Protein AF-A0A3S4RDJ0-F1 (afdb_monomer)

Structure (mmCIF, N/CA/C/O backbone):
data_AF-A0A3S4RDJ0-F1
#
_entry.id   AF-A0A3S4RDJ0-F1
#
loop_
_atom_site.group_PDB
_atom_site.id
_atom_site.type_symbol
_atom_site.label_atom_id
_atom_site.label_alt_id
_atom_site.label_comp_id
_atom_site.label_asym_id
_atom_site.label_entity_id
_atom_site.label_seq_id
_atom_site.pdbx_PDB_ins_code
_atom_site.Cartn_x
_atom_site.Cartn_y
_atom_site.Cartn_z
_atom_site.occupancy
_atom_site.B_iso_or_equiv
_atom_site.auth_seq_id
_atom_site.auth_comp_id
_atom_site.auth_asym_id
_atom_site.auth_atom_id
_atom_site.pdbx_PDB_model_num
ATOM 1 N N . MET A 1 1 ? -29.582 -21.200 43.786 1.00 61.25 1 MET A N 1
ATOM 2 C CA . MET A 1 1 ? -28.784 -21.565 42.585 1.00 61.25 1 MET A CA 1
ATOM 3 C C . MET A 1 1 ? -28.991 -20.657 41.362 1.00 61.25 1 MET A C 1
ATOM 5 O O . MET A 1 1 ? -28.132 -20.672 40.494 1.00 61.25 1 MET A O 1
ATOM 9 N N . ARG A 1 2 ? -30.067 -19.852 41.256 1.00 71.62 2 ARG A N 1
ATOM 10 C CA . ARG A 1 2 ? -30.284 -18.951 40.097 1.00 71.62 2 ARG A CA 1
ATOM 11 C C . ARG A 1 2 ? -29.222 -17.853 39.943 1.00 71.62 2 ARG A C 1
ATOM 13 O O . ARG A 1 2 ? -28.774 -17.626 38.831 1.00 71.62 2 ARG A O 1
ATOM 20 N N . VAL A 1 3 ? -28.780 -17.242 41.044 1.00 70.19 3 VAL A N 1
ATOM 21 C CA . VAL A 1 3 ? -27.771 -16.163 41.024 1.00 70.19 3 VAL A CA 1
ATOM 22 C C . VAL A 1 3 ? -26.422 -16.663 40.497 1.00 70.19 3 VAL A C 1
ATOM 24 O O . VAL A 1 3 ? -25.830 -16.031 39.634 1.00 70.19 3 VAL A O 1
ATOM 27 N N . LEU A 1 4 ? -25.990 -17.857 40.920 1.00 73.38 4 LEU A N 1
ATOM 28 C CA . LEU A 1 4 ? -24.718 -18.453 40.495 1.00 73.38 4 LEU A CA 1
ATOM 29 C C . LEU A 1 4 ? -24.654 -18.714 38.976 1.00 73.38 4 LEU A C 1
ATOM 31 O O . LEU A 1 4 ? -23.586 -18.638 38.379 1.00 73.38 4 LEU A O 1
ATOM 35 N N . ARG A 1 5 ? -25.806 -18.966 38.337 1.00 79.81 5 ARG A N 1
ATOM 36 C CA . ARG A 1 5 ? -25.910 -19.199 36.885 1.00 79.81 5 ARG A CA 1
ATOM 37 C C . ARG A 1 5 ? -25.703 -17.934 36.048 1.00 79.81 5 AR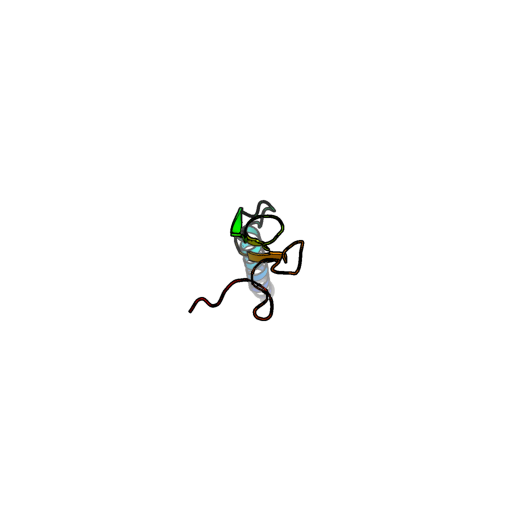G A C 1
ATOM 39 O O . ARG A 1 5 ? -25.452 -18.050 34.856 1.00 79.81 5 ARG A O 1
ATOM 46 N N . LEU A 1 6 ? -25.808 -16.752 36.655 1.00 79.62 6 LEU A N 1
ATOM 47 C CA . LEU A 1 6 ? -25.665 -15.463 35.970 1.00 79.62 6 LEU A CA 1
ATOM 48 C C . LEU A 1 6 ? -24.251 -14.877 36.090 1.00 79.62 6 LEU A C 1
ATOM 50 O O . LEU A 1 6 ? -23.883 -14.010 35.308 1.00 79.62 6 LEU A O 1
ATOM 54 N N . ILE A 1 7 ? -23.439 -15.376 37.026 1.00 83.50 7 ILE A N 1
ATOM 55 C CA . ILE A 1 7 ? -22.084 -14.863 37.282 1.00 83.50 7 ILE A CA 1
ATOM 56 C C . ILE A 1 7 ? -21.140 -15.194 36.120 1.00 83.50 7 ILE A C 1
ATOM 58 O O . ILE A 1 7 ? -20.427 -14.323 35.631 1.00 83.50 7 ILE A O 1
ATOM 62 N N . VAL A 1 8 ? -21.168 -16.441 35.645 1.00 80.44 8 VAL A N 1
ATOM 63 C CA . VAL A 1 8 ? -20.318 -16.911 34.538 1.00 80.44 8 VAL A CA 1
ATOM 64 C C . VAL A 1 8 ? -20.553 -16.127 33.235 1.00 80.44 8 VAL A C 1
ATOM 66 O O . VAL A 1 8 ? -19.576 -15.616 32.687 1.00 80.44 8 VAL A O 1
ATOM 69 N N . PRO A 1 9 ? -21.794 -15.961 32.730 1.00 76.50 9 PRO A N 1
ATOM 70 C CA . PRO A 1 9 ? -22.014 -15.181 31.512 1.00 76.50 9 PRO A CA 1
ATOM 71 C C . PRO A 1 9 ? -21.686 -13.692 31.692 1.00 76.50 9 PRO A C 1
ATOM 73 O O . PRO A 1 9 ? -21.199 -13.071 30.751 1.00 76.50 9 PRO A O 1
ATOM 76 N N . ALA A 1 10 ? -21.881 -13.124 32.889 1.00 82.38 10 ALA A N 1
ATOM 77 C CA . ALA A 1 10 ? -21.515 -11.735 33.169 1.00 82.38 10 AL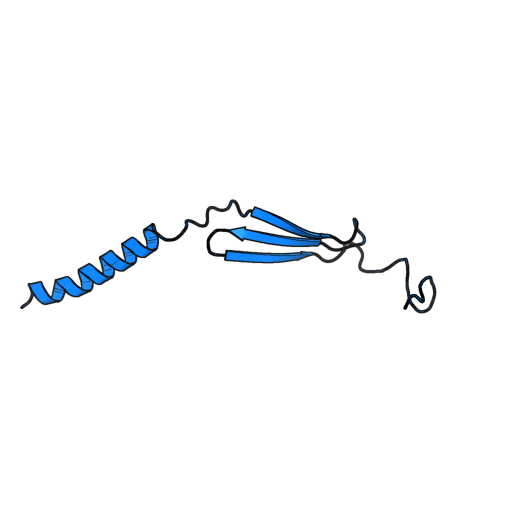A A CA 1
ATOM 78 C C . ALA A 1 10 ? -19.994 -11.508 33.112 1.00 82.38 10 ALA A C 1
ATOM 80 O O . ALA A 1 10 ? -19.543 -10.523 32.533 1.00 82.38 10 ALA A O 1
ATOM 81 N N . LEU A 1 11 ? -19.201 -12.441 33.648 1.00 83.62 11 LEU A N 1
ATOM 82 C CA . LEU A 1 11 ? -17.737 -12.402 33.557 1.00 83.62 11 LEU A CA 1
ATOM 83 C C . LEU A 1 11 ? -17.241 -12.532 32.115 1.00 83.62 11 LEU A C 1
AT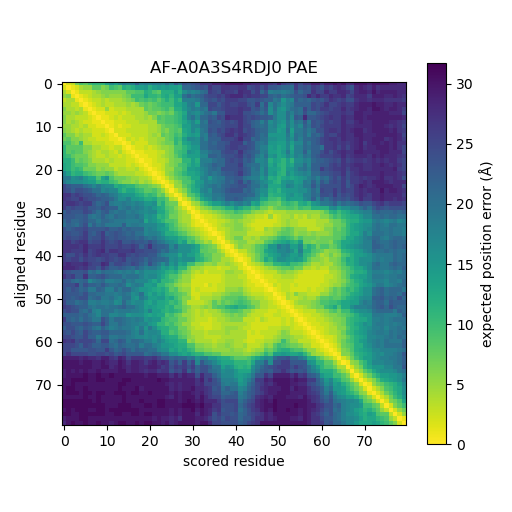OM 85 O O . LEU A 1 11 ? -16.331 -11.809 31.721 1.00 83.62 11 LEU A O 1
ATOM 89 N N . MET A 1 12 ? -17.859 -13.402 31.314 1.00 80.12 12 MET A N 1
ATOM 90 C CA . MET A 1 12 ? -17.498 -13.561 29.900 1.00 80.12 12 MET A CA 1
ATOM 91 C C . MET A 1 12 ? -17.835 -12.314 29.080 1.00 80.12 12 MET A C 1
ATOM 93 O O . MET A 1 12 ? -17.011 -11.854 28.291 1.00 80.12 12 MET A O 1
ATOM 97 N N . ALA A 1 13 ? -19.011 -11.723 29.305 1.00 74.88 13 ALA A N 1
ATOM 98 C CA . ALA A 1 13 ? -19.401 -10.474 28.658 1.00 74.88 13 ALA A CA 1
ATOM 99 C C . ALA A 1 13 ? -18.479 -9.309 29.060 1.00 74.88 13 ALA A C 1
ATOM 101 O O . ALA A 1 13 ? -18.036 -8.548 28.201 1.00 74.88 13 ALA A O 1
ATOM 102 N N . GLY A 1 14 ? -18.138 -9.203 30.348 1.00 75.94 14 GLY A N 1
ATOM 103 C CA . GLY A 1 14 ? -17.196 -8.200 30.848 1.00 75.94 14 GLY A CA 1
ATOM 104 C C . GLY A 1 14 ? -15.782 -8.378 30.289 1.00 75.94 14 GLY A C 1
ATOM 105 O O . GLY A 1 14 ? -15.161 -7.403 29.872 1.00 75.94 14 GLY A O 1
ATOM 106 N N . GLY A 1 15 ? -15.292 -9.619 30.213 1.00 76.69 15 GLY A N 1
ATOM 107 C CA . GLY A 1 15 ? -13.984 -9.941 29.638 1.00 76.69 15 GLY A CA 1
ATOM 108 C C . GLY A 1 15 ? -13.892 -9.607 28.148 1.00 76.69 15 GLY A C 1
ATOM 109 O O . GLY A 1 15 ? -12.911 -9.008 27.714 1.00 76.69 15 GLY A O 1
ATOM 110 N N . ALA A 1 16 ? -14.936 -9.917 27.373 1.00 71.75 16 ALA A N 1
ATOM 111 C CA 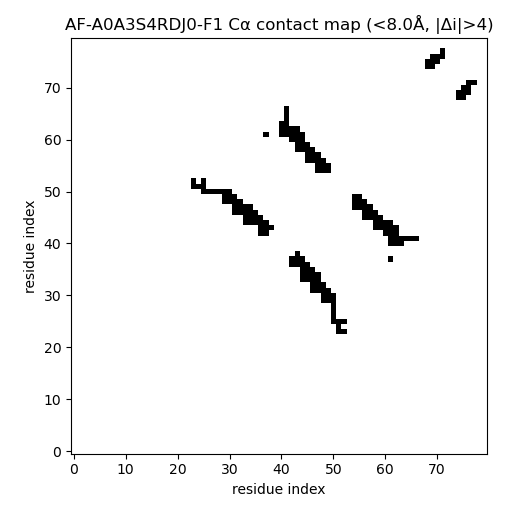. ALA A 1 16 ? -15.001 -9.562 25.956 1.00 71.75 16 ALA A CA 1
ATOM 112 C C . ALA A 1 16 ? -15.014 -8.039 25.746 1.00 71.75 16 ALA A C 1
ATOM 114 O O . ALA A 1 16 ? -14.270 -7.527 24.912 1.00 71.75 16 ALA A O 1
ATOM 115 N N . ALA A 1 17 ? -15.800 -7.301 26.535 1.00 71.94 17 ALA A N 1
ATOM 116 C CA . ALA A 1 17 ? -15.833 -5.841 26.464 1.00 71.94 17 ALA A CA 1
ATOM 117 C C . ALA A 1 17 ? -14.467 -5.214 26.798 1.00 71.94 17 ALA A C 1
ATOM 119 O O . ALA A 1 17 ? -14.013 -4.315 26.092 1.00 71.94 17 ALA A O 1
ATOM 120 N N . ALA A 1 18 ? -13.778 -5.724 27.824 1.00 72.06 18 ALA A N 1
ATOM 121 C CA . ALA A 1 18 ? -12.441 -5.261 28.188 1.00 72.06 18 ALA A CA 1
ATOM 122 C C . ALA A 1 18 ? -11.407 -5.526 27.080 1.00 72.06 18 ALA A C 1
ATOM 124 O O . ALA A 1 18 ? -10.585 -4.658 26.796 1.00 72.06 18 ALA A O 1
ATOM 125 N N . ALA A 1 19 ? -11.478 -6.682 26.413 1.00 74.00 19 ALA A N 1
ATOM 126 C CA . ALA A 1 19 ? -10.597 -7.009 25.292 1.00 74.00 19 ALA A CA 1
ATOM 127 C C . ALA A 1 19 ? -10.814 -6.084 24.083 1.00 74.00 19 ALA A C 1
ATOM 129 O O . ALA A 1 19 ? -9.847 -5.679 23.447 1.00 74.00 19 ALA A O 1
ATOM 130 N N . ILE A 1 20 ? -12.065 -5.713 23.792 1.00 76.44 20 ILE A N 1
ATOM 131 C CA . ILE A 1 20 ? -12.395 -4.790 22.694 1.00 76.44 20 ILE A CA 1
ATOM 132 C C . ILE A 1 20 ? -11.866 -3.380 22.987 1.00 76.44 20 ILE A C 1
ATOM 134 O O . ILE A 1 20 ? -11.329 -2.737 22.092 1.00 76.44 20 ILE A O 1
ATOM 138 N N . ILE A 1 21 ? -11.979 -2.903 24.230 1.00 73.62 21 ILE A N 1
ATOM 139 C CA . ILE A 1 21 ? -11.479 -1.574 24.627 1.00 73.62 21 ILE A CA 1
ATOM 140 C C . ILE A 1 21 ? -9.944 -1.537 24.648 1.00 73.62 21 ILE A C 1
ATOM 142 O O . ILE A 1 21 ? -9.348 -0.520 24.308 1.00 73.62 21 ILE A O 1
ATOM 146 N N . ALA A 1 22 ? -9.302 -2.636 25.053 1.00 69.81 22 ALA A N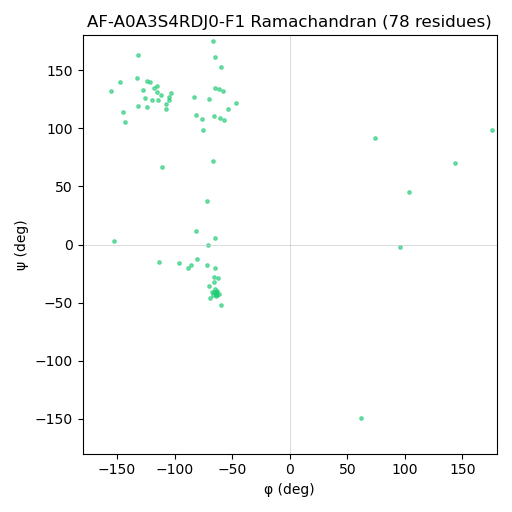 1
ATOM 147 C CA . ALA A 1 22 ? -7.846 -2.749 25.103 1.00 69.81 22 ALA A CA 1
ATOM 148 C C . ALA A 1 22 ? -7.206 -3.050 23.739 1.00 69.81 22 ALA A C 1
ATOM 150 O O . ALA A 1 22 ? -5.983 -2.967 23.609 1.00 69.81 22 ALA A O 1
ATOM 151 N N . ALA A 1 23 ? -8.002 -3.418 22.731 1.00 67.31 23 ALA A N 1
ATOM 152 C CA . ALA A 1 23 ? -7.493 -3.613 21.387 1.00 67.31 23 ALA A CA 1
ATOM 153 C C . ALA A 1 23 ? -6.902 -2.287 20.878 1.00 67.31 23 ALA A C 1
ATOM 155 O O . ALA A 1 23 ? -7.542 -1.241 21.022 1.00 67.31 23 ALA A O 1
ATOM 156 N N . PRO A 1 24 ? -5.701 -2.300 20.272 1.00 58.66 24 PRO A N 1
ATOM 157 C CA . PRO A 1 24 ? -5.168 -1.121 19.618 1.00 58.66 24 PRO A CA 1
ATOM 158 C C . PRO A 1 24 ? -6.194 -0.607 18.613 1.00 58.66 24 PRO A C 1
ATOM 160 O O . PRO A 1 24 ? -6.551 -1.302 17.660 1.00 58.66 24 PRO A O 1
ATOM 163 N N . ALA A 1 25 ? -6.700 0.603 18.846 1.00 59.25 25 ALA A N 1
ATOM 164 C CA . ALA A 1 25 ? -7.507 1.282 17.856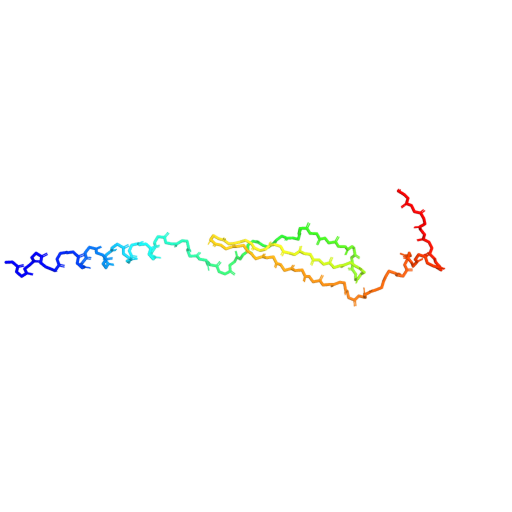 1.00 59.25 25 ALA A CA 1
ATOM 165 C C . ALA A 1 25 ? -6.612 1.453 16.628 1.00 59.25 25 ALA A C 1
ATOM 167 O O . ALA A 1 25 ? -5.655 2.227 16.664 1.00 59.25 25 ALA A O 1
ATOM 168 N N . ALA A 1 26 ? -6.891 0.698 15.565 1.00 53.59 26 ALA A N 1
ATOM 169 C CA . ALA A 1 26 ? -6.310 0.916 14.251 1.00 53.59 26 ALA A CA 1
ATOM 170 C C . ALA A 1 26 ? -6.853 2.253 13.723 1.00 53.59 26 ALA A C 1
ATOM 172 O O . ALA A 1 26 ? -7.739 2.308 12.873 1.00 53.59 26 ALA A O 1
ATOM 173 N N . SER A 1 27 ? -6.381 3.353 14.307 1.00 53.84 27 SER A N 1
ATOM 174 C CA . SER A 1 27 ? -6.576 4.692 13.790 1.00 53.84 27 SER A CA 1
ATOM 175 C C . SER A 1 27 ? -5.983 4.711 12.385 1.00 53.84 27 SER A C 1
ATOM 177 O O . SER A 1 27 ? -4.885 4.208 12.149 1.00 53.84 27 SER A O 1
ATOM 179 N N . ALA A 1 28 ? -6.747 5.237 11.429 1.00 54.12 28 ALA A N 1
ATOM 180 C CA . ALA A 1 28 ? -6.458 5.201 9.997 1.00 54.12 28 ALA A CA 1
ATOM 181 C C . ALA A 1 28 ? -5.290 6.119 9.577 1.00 54.12 28 ALA A C 1
ATOM 183 O O . ALA A 1 28 ? -5.330 6.732 8.514 1.00 54.12 28 ALA A O 1
ATOM 184 N N . ASN A 1 29 ? -4.252 6.217 10.407 1.00 56.88 29 ASN A N 1
ATOM 185 C CA . ASN A 1 29 ? -2.992 6.875 10.102 1.00 56.88 29 ASN A CA 1
ATOM 186 C C . ASN A 1 29 ? -1.878 5.812 9.998 1.00 56.88 29 ASN A C 1
ATOM 188 O O . ASN A 1 29 ? -1.035 5.723 10.893 1.00 56.88 29 ASN A O 1
ATOM 192 N N . PRO A 1 30 ? -1.922 4.924 8.981 1.00 67.50 30 PRO A N 1
ATOM 193 C CA . PRO A 1 30 ? -0.893 3.915 8.789 1.00 67.50 30 PRO A CA 1
ATOM 194 C C . PRO A 1 30 ? 0.441 4.588 8.468 1.00 67.50 30 PRO A C 1
ATOM 196 O O . PRO A 1 30 ? 0.512 5.485 7.627 1.00 67.50 30 PRO A O 1
ATOM 199 N N . GLN A 1 31 ? 1.511 4.127 9.111 1.00 77.56 31 GLN A N 1
ATOM 200 C CA . GLN A 1 31 ? 2.855 4.552 8.750 1.00 77.56 31 GLN A CA 1
ATOM 201 C C . GLN A 1 31 ? 3.230 3.807 7.468 1.00 77.56 31 GLN A C 1
ATOM 203 O O . GLN A 1 31 ? 3.388 2.583 7.487 1.00 77.56 31 GLN A O 1
ATOM 208 N N . CYS A 1 32 ? 3.270 4.524 6.347 1.00 84.75 32 CYS A N 1
ATOM 209 C CA . CYS A 1 32 ? 3.564 3.954 5.039 1.00 84.75 32 CYS A CA 1
ATOM 210 C C . CYS A 1 32 ? 4.987 4.312 4.612 1.00 84.75 32 CYS A C 1
ATOM 212 O O . CYS A 1 32 ? 5.334 5.488 4.519 1.00 84.75 32 CYS A O 1
ATOM 214 N N . GLU A 1 33 ? 5.781 3.292 4.306 1.00 87.12 33 GLU A N 1
ATOM 215 C CA . GLU A 1 33 ? 7.153 3.433 3.824 1.00 87.12 33 GLU A CA 1
ATOM 216 C C . GLU A 1 33 ? 7.319 2.719 2.482 1.00 87.12 33 GLU A C 1
ATOM 218 O O . GLU A 1 33 ? 6.759 1.644 2.247 1.00 87.12 33 GLU A O 1
ATOM 223 N N . VAL A 1 34 ? 8.084 3.325 1.573 1.00 86.69 34 VAL A N 1
ATOM 224 C CA . VAL A 1 34 ? 8.442 2.700 0.297 1.00 86.69 34 VAL A CA 1
ATOM 225 C C . VAL A 1 34 ? 9.607 1.750 0.557 1.00 86.69 34 VAL A C 1
ATOM 227 O O . VAL A 1 34 ? 10.710 2.186 0.873 1.00 86.69 34 VAL A O 1
ATOM 230 N N . THR A 1 35 ? 9.361 0.446 0.449 1.00 85.88 35 THR A N 1
ATOM 231 C CA . THR A 1 35 ? 10.374 -0.594 0.701 1.00 85.88 35 THR A CA 1
ATOM 232 C C . THR A 1 35 ? 11.174 -0.939 -0.546 1.00 85.88 35 THR A C 1
ATOM 234 O O . THR A 1 35 ? 12.258 -1.513 -0.459 1.00 85.88 35 THR A O 1
ATOM 237 N N . SER A 1 36 ? 10.650 -0.620 -1.727 1.00 80.00 36 SER A N 1
ATOM 238 C CA . SER A 1 36 ? 11.357 -0.761 -2.997 1.00 80.00 36 SER A CA 1
ATOM 239 C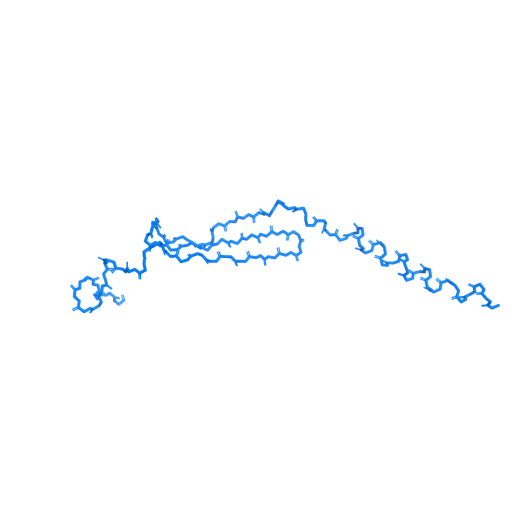 C . SER A 1 36 ? 10.781 0.215 -4.011 1.00 80.00 36 SER A C 1
ATOM 241 O O . SER A 1 36 ? 9.567 0.264 -4.192 1.00 80.00 36 SER A O 1
ATOM 243 N N . GLU A 1 37 ? 11.644 0.953 -4.697 1.00 81.38 37 GLU A N 1
ATOM 244 C CA . GLU A 1 37 ? 11.280 1.824 -5.812 1.00 81.38 37 GLU A CA 1
ATOM 245 C C . GLU A 1 37 ? 12.242 1.543 -6.963 1.00 81.38 37 GLU A C 1
ATOM 247 O O . GLU A 1 37 ? 13.457 1.684 -6.824 1.00 81.38 37 GLU A O 1
ATOM 252 N N . GLY A 1 38 ? 11.710 1.100 -8.098 1.00 71.56 38 GLY A N 1
ATOM 253 C CA . GLY A 1 38 ? 12.465 1.127 -9.338 1.00 71.56 38 GLY A CA 1
ATOM 254 C C . GLY A 1 38 ? 12.339 2.534 -9.921 1.00 71.56 38 GLY A C 1
ATOM 255 O O . GLY A 1 38 ? 11.231 3.039 -10.056 1.00 71.56 38 GLY A O 1
ATOM 256 N N . GLY A 1 39 ? 13.459 3.181 -10.236 1.00 68.50 39 GLY A N 1
ATOM 257 C CA . GLY A 1 39 ? 13.500 4.612 -10.545 1.00 68.50 39 GLY A CA 1
ATOM 258 C C . GLY A 1 39 ? 12.425 5.111 -11.527 1.00 68.50 39 GLY A C 1
ATOM 259 O O . GLY A 1 39 ? 12.363 4.697 -12.688 1.00 68.50 39 GLY A O 1
ATOM 260 N N . GLY A 1 40 ? 11.618 6.072 -11.064 1.00 69.44 40 GLY A N 1
ATOM 261 C CA . GLY A 1 40 ? 10.683 6.848 -11.882 1.00 69.44 40 GLY A CA 1
ATOM 262 C C . GLY A 1 40 ? 9.585 6.022 -12.564 1.00 69.44 40 GLY A C 1
ATOM 263 O O . GLY A 1 40 ? 9.123 5.008 -12.063 1.00 69.44 40 GLY A O 1
ATOM 264 N N . PHE A 1 41 ? 9.127 6.462 -13.740 1.00 64.75 41 PHE A N 1
ATOM 265 C CA . PHE A 1 41 ? 8.038 5.795 -14.474 1.00 64.75 41 PHE A CA 1
ATOM 266 C C . PHE A 1 41 ? 8.379 4.373 -14.960 1.00 64.75 41 PHE A C 1
ATOM 268 O O . PHE A 1 41 ? 7.467 3.601 -15.271 1.00 64.75 41 PHE A O 1
ATOM 275 N N . ALA A 1 42 ? 9.674 4.056 -15.050 1.00 65.88 42 ALA A N 1
ATOM 276 C CA . ALA A 1 42 ? 10.197 2.795 -15.565 1.00 65.88 42 ALA A CA 1
ATOM 277 C C . ALA A 1 42 ? 10.279 1.698 -14.496 1.00 65.88 42 ALA A C 1
ATOM 279 O O . ALA A 1 42 ? 10.373 0.523 -14.843 1.00 65.88 42 ALA A O 1
ATOM 280 N N . GLY A 1 43 ? 10.225 2.054 -13.212 1.00 72.56 43 GLY A N 1
ATOM 281 C CA . GLY A 1 43 ? 10.217 1.078 -12.143 1.00 72.56 43 GLY A CA 1
ATOM 282 C C . GLY A 1 43 ? 8.978 1.195 -11.267 1.00 72.56 43 GLY A C 1
ATOM 283 O O . GLY A 1 43 ? 8.434 2.265 -11.006 1.00 72.56 43 GLY A O 1
ATOM 284 N N . GLY A 1 44 ? 8.447 0.035 -10.896 1.00 82.75 44 GLY A N 1
ATOM 285 C CA . GLY A 1 44 ? 7.331 -0.041 -9.966 1.00 82.75 44 GLY A CA 1
ATOM 286 C C . GLY A 1 44 ? 7.741 0.425 -8.572 1.00 82.75 44 GLY A C 1
ATOM 287 O O . GLY A 1 44 ? 8.914 0.673 -8.293 1.00 82.75 44 GLY A O 1
ATOM 288 N N . ALA A 1 45 ? 6.772 0.482 -7.670 1.00 85.69 45 ALA A N 1
ATOM 289 C CA . ALA A 1 45 ? 7.035 0.766 -6.267 1.00 85.69 45 ALA A CA 1
ATOM 290 C C . ALA A 1 45 ? 6.300 -0.239 -5.386 1.00 85.69 45 ALA A C 1
ATOM 292 O O . ALA A 1 45 ? 5.179 -0.645 -5.696 1.00 85.69 45 ALA A O 1
ATOM 293 N N . THR A 1 46 ? 6.931 -0.630 -4.286 1.00 86.69 46 THR A N 1
ATOM 294 C CA . THR A 1 46 ? 6.313 -1.408 -3.216 1.00 86.69 46 THR A CA 1
ATOM 295 C C . THR A 1 46 ? 6.257 -0.548 -1.969 1.00 86.69 46 THR A C 1
ATOM 297 O O . THR A 1 46 ? 7.273 -0.024 -1.514 1.00 86.69 46 THR A O 1
ATOM 300 N N . THR A 1 47 ? 5.056 -0.398 -1.428 1.00 88.00 47 THR A N 1
ATOM 301 C CA . THR A 1 47 ? 4.789 0.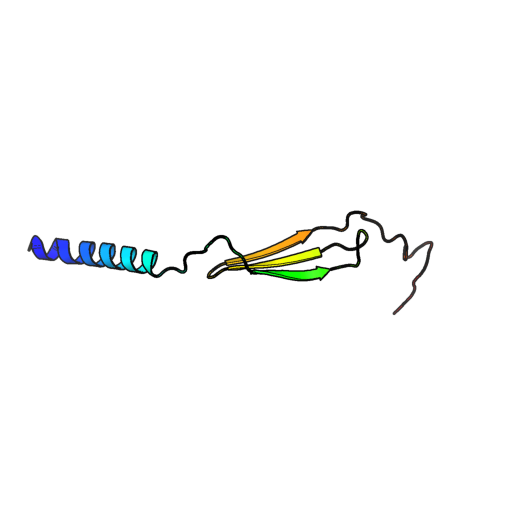368 -0.215 1.00 88.00 47 THR A CA 1
ATOM 302 C C . THR A 1 47 ? 4.300 -0.578 0.868 1.00 88.00 47 THR A C 1
ATOM 304 O O . THR A 1 47 ? 3.397 -1.388 0.644 1.00 88.00 47 THR A O 1
ATOM 307 N N . MET A 1 48 ? 4.901 -0.469 2.046 1.00 88.00 48 MET A N 1
ATOM 308 C CA . MET A 1 48 ? 4.508 -1.192 3.244 1.00 88.00 48 MET A CA 1
ATOM 309 C C . MET A 1 48 ? 3.848 -0.209 4.201 1.00 88.00 48 MET A C 1
ATOM 311 O O . MET A 1 48 ? 4.478 0.735 4.667 1.00 88.00 48 MET A O 1
ATOM 315 N N . CYS A 1 49 ? 2.573 -0.436 4.485 1.00 86.25 49 CYS A N 1
ATOM 316 C CA . CYS A 1 49 ? 1.796 0.349 5.431 1.00 86.25 49 CYS A CA 1
ATOM 317 C C . CYS A 1 49 ? 1.570 -0.482 6.693 1.00 86.25 49 CYS A C 1
ATOM 319 O O . CYS A 1 49 ? 0.982 -1.565 6.631 1.00 86.25 49 CYS A O 1
ATOM 321 N N . SER A 1 50 ? 2.036 0.022 7.834 1.00 82.44 50 SER A N 1
ATOM 322 C CA . SER A 1 50 ? 1.889 -0.647 9.129 1.00 82.44 50 SER A CA 1
ATOM 323 C C . SER A 1 50 ? 1.005 0.165 10.067 1.00 82.44 50 SER A C 1
ATOM 325 O O . SER A 1 50 ? 1.147 1.383 10.192 1.00 82.44 50 SER A O 1
ATOM 327 N N . SER A 1 51 ? 0.100 -0.524 10.750 1.00 79.12 51 SER A N 1
ATOM 328 C CA . SER A 1 51 ? -0.686 -0.005 11.866 1.00 79.12 51 SER A CA 1
ATOM 329 C C . SER A 1 51 ? -0.631 -0.994 13.036 1.00 79.12 51 SER A C 1
ATOM 331 O O . SER A 1 51 ? -0.246 -2.155 12.852 1.00 79.12 51 SER A O 1
ATOM 333 N N . PRO A 1 52 ? -0.987 -0.577 14.263 1.00 75.06 52 PRO A N 1
ATOM 334 C CA . PRO A 1 52 ? -1.069 -1.501 15.388 1.00 75.06 52 PRO A CA 1
ATOM 335 C C . PRO A 1 52 ? -2.046 -2.651 15.083 1.00 75.06 52 PRO A C 1
ATOM 337 O O . PRO A 1 52 ? -3.257 -2.454 15.044 1.00 75.06 52 PRO A O 1
ATOM 340 N N . GLY A 1 53 ? -1.505 -3.851 14.845 1.00 75.12 53 GLY A N 1
ATOM 341 C CA . GLY A 1 53 ? -2.272 -5.072 14.572 1.00 75.12 53 GLY A CA 1
ATOM 342 C C . GLY A 1 53 ? -2.473 -5.437 13.095 1.00 75.12 53 GLY A C 1
ATOM 343 O O . GLY A 1 53 ? -3.043 -6.493 12.833 1.00 75.12 53 GLY A O 1
ATOM 344 N N . ASN A 1 54 ? -2.003 -4.633 12.133 1.00 76.75 54 ASN A N 1
ATOM 345 C CA . ASN A 1 54 ? -2.097 -4.966 10.709 1.00 76.75 54 ASN A CA 1
ATOM 346 C C . ASN A 1 54 ? -0.906 -4.426 9.904 1.00 76.75 54 ASN A C 1
ATOM 348 O O . ASN A 1 54 ? -0.483 -3.283 10.067 1.00 76.75 54 ASN A O 1
ATOM 352 N N . THR A 1 55 ? -0.422 -5.234 8.965 1.00 84.25 55 THR A N 1
ATOM 353 C CA . THR A 1 55 ? 0.583 -4.829 7.981 1.00 84.25 55 THR A CA 1
ATOM 354 C C . THR A 1 55 ? 0.046 -5.129 6.595 1.00 84.25 55 THR A C 1
ATOM 356 O O . THR A 1 55 ? -0.341 -6.259 6.306 1.00 84.25 55 THR A O 1
ATOM 359 N N . GLN A 1 56 ? 0.038 -4.121 5.729 1.00 83.19 56 GLN A N 1
ATOM 360 C CA . GLN A 1 56 ? -0.359 -4.262 4.336 1.00 83.19 56 GLN A CA 1
ATOM 361 C C . GLN A 1 56 ? 0.815 -3.928 3.423 1.00 83.19 56 GLN A C 1
ATOM 363 O O . GLN A 1 56 ? 1.492 -2.918 3.605 1.00 83.19 56 GLN A O 1
ATOM 368 N N . ILE A 1 57 ? 1.023 -4.767 2.411 1.00 88.00 57 ILE A N 1
ATOM 369 C CA . ILE A 1 57 ? 1.995 -4.536 1.345 1.00 88.00 57 ILE A CA 1
ATOM 370 C C . ILE A 1 57 ? 1.219 -4.293 0.055 1.00 88.00 57 ILE A C 1
ATOM 372 O O . ILE A 1 57 ? 0.344 -5.082 -0.307 1.00 88.00 57 ILE A O 1
ATOM 376 N N . VAL A 1 58 ? 1.534 -3.199 -0.632 1.00 85.88 58 VAL A N 1
ATOM 377 C CA . VAL A 1 58 ? 0.964 -2.853 -1.935 1.00 85.88 58 VAL A CA 1
ATOM 378 C C . VAL A 1 58 ? 2.106 -2.664 -2.922 1.00 85.88 58 VAL A C 1
ATOM 380 O O . VAL A 1 58 ? 2.933 -1.773 -2.746 1.00 85.88 58 VAL A O 1
ATOM 383 N N . SER A 1 59 ? 2.138 -3.479 -3.975 1.00 87.38 59 SER A N 1
ATOM 384 C CA . SER A 1 59 ? 3.058 -3.298 -5.100 1.00 87.38 59 SER A CA 1
ATOM 385 C C . SER A 1 59 ? 2.306 -2.735 -6.296 1.00 87.38 59 SER A C 1
ATOM 387 O O . SER A 1 59 ? 1.300 -3.295 -6.735 1.00 87.38 59 SER A O 1
ATOM 389 N N . ARG A 1 60 ? 2.809 -1.631 -6.843 1.00 85.75 60 ARG A N 1
ATOM 390 C CA . ARG A 1 60 ? 2.339 -1.049 -8.098 1.00 85.75 60 ARG A CA 1
ATOM 391 C C . ARG A 1 60 ? 3.333 -1.390 -9.212 1.00 85.75 60 ARG A C 1
ATOM 393 O O . ARG A 1 60 ? 4.528 -1.147 -9.026 1.00 85.75 60 ARG A O 1
ATOM 400 N N . PRO A 1 61 ? 2.875 -1.912 -10.364 1.00 81.50 61 PRO A N 1
ATOM 401 C CA . PRO A 1 61 ? 3.746 -2.135 -11.514 1.00 81.50 61 PRO A CA 1
ATOM 402 C C . PRO A 1 61 ? 4.286 -0.804 -12.075 1.00 81.50 61 PRO A C 1
ATOM 404 O O . PRO A 1 61 ? 3.714 0.259 -11.798 1.00 81.50 61 PRO A O 1
ATOM 407 N N . PRO A 1 62 ? 5.373 -0.834 -12.866 1.00 77.31 62 PRO A N 1
ATOM 408 C CA . PRO A 1 62 ? 5.841 0.346 -13.587 1.00 77.31 62 PRO A CA 1
ATOM 409 C C . PRO A 1 62 ? 4.758 0.861 -14.544 1.00 77.31 62 PRO A C 1
ATOM 411 O O . PRO A 1 62 ? 3.919 0.100 -15.028 1.00 77.31 62 PRO A O 1
ATOM 414 N N . VAL A 1 63 ? 4.778 2.168 -14.828 1.00 79.88 63 VAL A N 1
ATOM 415 C CA . VAL A 1 63 ? 3.822 2.792 -15.768 1.00 79.88 63 VAL A CA 1
ATOM 416 C C . VAL A 1 63 ? 4.048 2.279 -17.187 1.00 79.88 63 VAL A C 1
ATOM 418 O O . VAL A 1 63 ? 3.112 2.183 -17.976 1.00 79.88 63 VAL A O 1
ATOM 421 N N . TYR A 1 64 ? 5.282 1.888 -17.483 1.00 71.00 64 TYR A N 1
ATOM 422 C CA . TYR A 1 64 ? 5.651 1.286 -18.743 1.00 71.00 64 TYR A CA 1
ATOM 423 C C . TYR A 1 64 ? 6.209 -0.111 -18.508 1.00 71.00 64 TYR A C 1
ATOM 425 O O . TYR A 1 64 ? 7.149 -0.305 -17.745 1.00 71.00 64 TYR A O 1
ATOM 433 N N . ALA A 1 65 ? 5.607 -1.094 -19.170 1.00 58.66 65 ALA A N 1
ATOM 434 C CA . ALA A 1 65 ? 5.879 -2.511 -18.950 1.00 58.66 65 ALA A CA 1
ATOM 435 C C . ALA A 1 65 ? 7.133 -3.035 -19.677 1.00 58.66 65 ALA A C 1
ATOM 437 O O . ALA A 1 65 ? 7.312 -4.247 -19.764 1.00 58.66 65 ALA A O 1
ATOM 438 N N . MET A 1 66 ? 7.981 -2.162 -20.226 1.00 57.81 66 MET A N 1
ATOM 439 C CA . MET A 1 66 ? 9.096 -2.576 -21.078 1.00 57.81 66 MET A CA 1
ATOM 440 C C . MET A 1 66 ? 10.436 -1.995 -20.608 1.00 57.81 66 MET A C 1
ATOM 442 O O . MET A 1 66 ? 10.532 -0.789 -20.372 1.00 57.81 66 MET A O 1
ATOM 446 N N . PRO A 1 67 ? 11.494 -2.820 -20.521 1.00 57.97 67 PRO A N 1
ATOM 447 C CA . PRO A 1 67 ? 12.849 -2.327 -20.411 1.00 57.97 67 PRO A CA 1
ATOM 448 C C . PRO A 1 67 ? 13.247 -1.828 -21.801 1.00 57.97 67 PRO A C 1
ATOM 450 O O . PRO A 1 67 ? 13.634 -2.587 -22.676 1.00 57.97 67 PRO A O 1
ATOM 453 N N . TRP A 1 68 ? 13.160 -0.528 -22.035 1.00 55.75 68 TRP A N 1
ATOM 454 C CA . TRP A 1 68 ? 13.776 0.141 -23.198 1.00 55.75 68 TRP A CA 1
ATOM 455 C C . TRP A 1 68 ? 15.312 0.089 -23.184 1.00 55.75 68 TRP A C 1
ATOM 457 O O . TRP A 1 68 ? 15.966 0.715 -24.013 1.00 55.75 68 TRP A O 1
ATOM 467 N N . TYR A 1 69 ? 15.891 -0.631 -22.227 1.00 54.16 69 TYR A N 1
ATOM 468 C CA . TYR A 1 69 ? 17.313 -0.871 -22.110 1.00 54.16 69 TYR A CA 1
ATOM 469 C C . TYR A 1 69 ? 17.499 -2.300 -21.602 1.00 54.16 69 TYR A C 1
ATOM 471 O O . TYR A 1 69 ? 17.216 -2.575 -20.437 1.00 54.16 69 TYR A O 1
ATOM 479 N N . GLY A 1 70 ? 17.902 -3.217 -22.477 1.00 52.94 70 GLY A N 1
ATOM 480 C CA . GLY A 1 70 ? 18.100 -4.619 -22.120 1.00 52.94 70 GLY A CA 1
ATOM 481 C C . GLY A 1 70 ? 16.992 -5.542 -22.595 1.00 52.94 70 GLY A C 1
ATOM 482 O O . GLY A 1 70 ? 16.549 -6.418 -21.854 1.00 52.94 70 GLY A O 1
ATOM 483 N N . ASP A 1 71 ? 16.566 -5.398 -23.845 1.00 51.38 71 ASP A N 1
ATOM 484 C CA . ASP A 1 71 ? 16.043 -6.572 -24.516 1.00 51.38 71 ASP A CA 1
ATOM 485 C C . ASP A 1 71 ? 17.253 -7.514 -24.787 1.00 51.38 71 ASP A C 1
ATOM 487 O O . ASP A 1 71 ? 18.273 -7.083 -25.342 1.00 51.38 71 ASP A O 1
ATOM 491 N N . PRO A 1 72 ? 17.217 -8.784 -24.343 1.00 53.78 72 PRO A N 1
ATOM 492 C CA . PRO A 1 72 ? 18.366 -9.684 -24.459 1.00 53.78 72 PRO A CA 1
ATOM 493 C C . PRO A 1 72 ? 18.652 -10.127 -25.904 1.00 53.78 72 PRO A C 1
ATOM 495 O O . PRO A 1 72 ? 19.597 -10.882 -26.126 1.00 53.78 72 PRO A O 1
ATOM 498 N N . PHE A 1 73 ? 17.861 -9.678 -26.886 1.00 54.25 73 PHE A N 1
ATOM 499 C CA . PHE A 1 73 ? 17.977 -10.100 -28.282 1.00 54.25 73 PHE A CA 1
ATOM 500 C C . PHE A 1 73 ? 18.413 -8.978 -29.247 1.00 54.25 73 PHE A C 1
ATOM 502 O O . PHE A 1 73 ? 18.849 -9.289 -30.352 1.00 54.25 73 PHE A O 1
ATOM 509 N N . TYR A 1 74 ? 18.356 -7.706 -28.848 1.00 53.97 74 TYR A N 1
ATOM 510 C CA . TYR A 1 74 ? 18.498 -6.530 -29.714 1.00 53.97 74 TYR A CA 1
ATOM 511 C C . TYR A 1 74 ? 19.044 -5.263 -29.024 1.00 53.97 74 TYR A C 1
ATOM 513 O O . TYR A 1 74 ? 19.218 -4.262 -29.723 1.00 53.97 74 TYR A O 1
ATOM 521 N N . GLY A 1 75 ? 19.416 -5.252 -27.733 1.00 50.28 75 GLY A N 1
ATOM 522 C CA . GLY A 1 75 ? 19.966 -4.004 -27.189 1.00 50.28 75 GLY A CA 1
ATOM 523 C C . GLY A 1 75 ? 20.301 -3.941 -25.705 1.00 50.28 75 GLY A C 1
ATOM 524 O O . GLY A 1 75 ? 19.464 -3.563 -24.893 1.00 50.28 75 GLY A O 1
ATOM 525 N N . ALA A 1 76 ? 21.595 -4.128 -25.420 1.00 56.91 76 ALA A N 1
ATOM 526 C CA . ALA A 1 76 ? 22.334 -3.776 -24.200 1.00 56.91 76 ALA A CA 1
ATOM 527 C C . ALA A 1 76 ? 22.100 -4.639 -22.943 1.00 56.91 76 ALA A C 1
ATOM 529 O O . ALA A 1 76 ? 21.315 -4.295 -22.066 1.00 56.91 76 ALA A O 1
ATOM 530 N N . GLY A 1 77 ? 22.935 -5.676 -22.791 1.00 47.97 77 GLY A N 1
ATOM 531 C CA . GLY A 1 77 ? 23.366 -6.123 -21.463 1.00 47.97 77 GLY A CA 1
ATOM 532 C C . GLY A 1 77 ? 23.531 -7.627 -21.288 1.00 47.97 77 GLY A C 1
ATOM 533 O O . GLY A 1 77 ? 22.798 -8.230 -20.515 1.00 47.97 77 GLY A O 1
ATOM 534 N N . MET A 1 78 ? 24.548 -8.229 -21.914 1.00 50.81 78 MET A N 1
ATOM 535 C CA . MET A 1 78 ? 25.219 -9.333 -21.225 1.00 50.81 78 MET A CA 1
ATOM 536 C C . MET A 1 78 ? 25.900 -8.731 -19.994 1.00 50.81 78 MET A C 1
ATOM 538 O O . MET A 1 78 ? 26.850 -7.963 -20.142 1.00 50.81 78 MET A O 1
ATOM 542 N N . VAL A 1 79 ? 25.414 -9.047 -18.799 1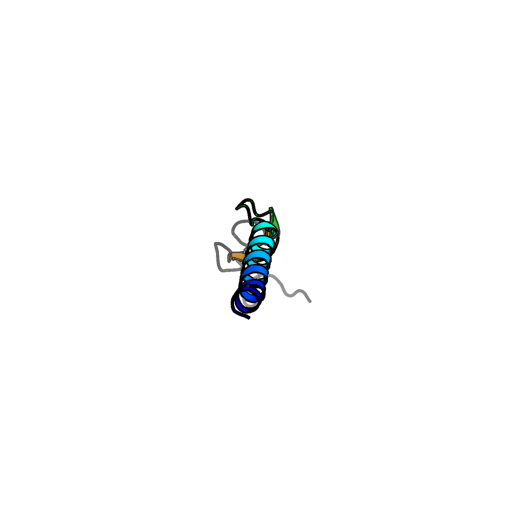.00 50.97 79 VAL A N 1
ATOM 543 C CA . VAL A 1 79 ? 26.188 -8.894 -17.565 1.00 50.97 79 VAL A CA 1
ATOM 544 C C . VAL A 1 79 ? 25.813 -10.037 -16.632 1.00 50.97 79 VAL A C 1
ATOM 546 O O . VAL A 1 79 ? 24.657 -10.189 -16.244 1.00 50.97 79 VAL A O 1
ATOM 549 N N . PHE A 1 80 ? 26.818 -10.874 -16.400 1.00 43.06 80 PHE A N 1
ATOM 550 C CA . PHE A 1 80 ? 26.901 -11.933 -15.398 1.00 43.06 80 PHE A CA 1
ATOM 551 C C . PHE A 1 80 ? 26.952 -11.331 -13.991 1.00 43.06 80 PHE A C 1
ATOM 553 O O . PHE A 1 80 ? 27.493 -10.206 -13.865 1.00 43.06 80 PHE A O 1
#

Foldseek 3Di:
DVVVVVPVVVVVVVVVVVCVVPQFDQDVPWDKDWPDFDPDLQAKTWIWTDTRPDIDIDIDGRNDPDDPADPVPPHDDDDD

Organism: Mycolicibacterium chitae (NCBI:txid1792)

Solvent-accessible surface area (backbone atoms only — not comparable to full-atom values): 4960 Å² total; per-residue (Å²): 116,74,70,69,68,51,50,61,60,50,53,52,54,51,52,52,53,52,53,62,71,68,43,65,77,66,60,94,74,52,55,68,45,76,80,43,72,37,75,66,61,68,21,28,40,30,36,40,32,39,42,68,92,48,77,48,79,48,76,45,77,33,83,43,95,63,65,92,67,42,43,94,87,82,43,68,75,96,75,134

pLDDT: mean 71.34, std 12.35, range [43.06, 88.0]

Secondary structure (DSSP, 8-state):
-TTHHHHHHHHHHHHHHHHHHHS----S--EEEEEEE-TGGGS-EEEEEEETTEEEEEEEPPSS-S-SS-BTTTBS----

Sequence (80 aa):
MRVLRLIVPALMAGGAAAAIIAAPAASANPQCEVTSEGGGFAGGATTMCSSPGNTQIVSRPPVYAMPWYGDPFYGAGMVF

Radius of gyration: 26.22 Å; Cα contacts (8 Å, |Δi|>4): 88; chains: 1; bounding box: 57×28×72 Å

Nearest PDB structures (foldseek):
  5ixa-assembly1_A  TM=6.037E-01  e=3.217E+00  Human herpesvirus 5 strain AD169
  2l9p-assembly1_A  TM=6.774E-01  e=9.146E+00  Staphylococcus epidermidis RP62A
  7zm7-assembly1_F  TM=4.465E-01  e=3.637E+00  Thermochaetoides thermophila DSM 1495
  7ur8-assembly1_A  TM=4.456E-01  e=4.374E+00  synthetic construct
  2luu-assembly1_A  TM=2.902E-01  e=2.224E+00  Danio rerio

Mean predicted aligned error: 16.27 Å